Protein AF-A0A833LGD8-F1 (afdb_monomer_lite)

pLDDT: mean 76.52, std 18.6, range [45.78, 97.75]

Secondary structure (DSSP, 8-state):
--TTSSTTS---------------------SS----TT-EETTTTT--TT-SS--HHHHHHHHHHHHHHT-PEE--SS----

Foldseek 3Di:
DDPPVVVPDDDDDDDDDDDPPPDPPDDPPPPDPPPVVFAAELVVQVQDAPDPDACPVVVVVSVVVCVVVVHHHDDDDHHHHD

Structure (mmCIF, N/CA/C/O backbone):
data_AF-A0A833LGD8-F1
#
_entry.id   AF-A0A833LGD8-F1
#
loop_
_atom_site.group_PDB
_atom_site.id
_atom_site.type_symbol
_atom_site.label_atom_id
_atom_site.label_alt_id
_atom_site.label_comp_id
_atom_site.label_asym_id
_atom_site.label_entity_id
_atom_site.label_seq_id
_atom_site.pdbx_PDB_ins_code
_atom_site.Cartn_x
_atom_site.Cartn_y
_atom_site.Cartn_z
_atom_site.occupancy
_atom_site.B_iso_or_equiv
_atom_site.auth_seq_id
_atom_site.auth_comp_id
_atom_site.auth_asym_id
_atom_site.auth_atom_id
_atom_site.pdbx_PDB_model_num
ATOM 1 N N . MET A 1 1 ? -42.166 -29.717 -16.826 1.00 47.34 1 MET A N 1
ATOM 2 C CA . MET A 1 1 ? -41.927 -29.312 -15.422 1.00 47.34 1 MET A CA 1
ATOM 3 C C . MET A 1 1 ? -40.867 -28.223 -15.393 1.00 47.34 1 MET A C 1
ATOM 5 O O . MET A 1 1 ? -39.670 -28.507 -15.388 1.00 47.34 1 MET A O 1
ATOM 9 N N . ASP A 1 2 ? -41.325 -26.978 -15.439 1.00 57.38 2 ASP A N 1
ATOM 10 C CA . ASP A 1 2 ? -40.506 -25.778 -15.563 1.00 57.38 2 ASP A CA 1
ATOM 11 C C . ASP A 1 2 ? -39.839 -25.408 -14.240 1.00 57.38 2 ASP A C 1
ATOM 13 O O . ASP A 1 2 ? -40.396 -24.723 -13.386 1.00 57.38 2 ASP A O 1
ATOM 17 N N . ARG A 1 3 ? -38.581 -25.835 -14.106 1.00 65.94 3 ARG A N 1
ATOM 18 C CA . ARG A 1 3 ? -37.673 -25.529 -12.982 1.00 65.94 3 ARG A CA 1
ATOM 19 C C . ARG A 1 3 ? -37.500 -24.021 -12.742 1.00 65.94 3 ARG A C 1
ATOM 21 O O . ARG A 1 3 ? -37.067 -23.601 -11.677 1.00 65.94 3 ARG A O 1
ATOM 28 N N . ARG A 1 4 ? -37.845 -23.214 -13.748 1.00 60.88 4 ARG A N 1
ATOM 29 C CA . ARG A 1 4 ? -37.704 -21.755 -13.775 1.00 60.88 4 ARG A CA 1
ATOM 30 C C . ARG A 1 4 ? -38.813 -21.037 -13.005 1.00 60.88 4 ARG A C 1
ATOM 32 O O . ARG A 1 4 ? -38.555 -19.961 -12.489 1.00 60.88 4 ARG A O 1
ATOM 39 N N . ALA A 1 5 ? -39.994 -21.643 -12.862 1.00 61.66 5 ALA A N 1
ATOM 40 C CA . ALA A 1 5 ? -41.093 -21.058 -12.088 1.00 61.66 5 ALA A CA 1
ATOM 41 C C . ALA A 1 5 ? -40.877 -21.165 -10.565 1.00 61.66 5 ALA A C 1
ATOM 43 O O . ALA A 1 5 ? -41.485 -20.429 -9.793 1.00 61.66 5 ALA A O 1
ATOM 44 N N . PHE A 1 6 ? -39.993 -22.069 -10.130 1.00 61.84 6 PHE A N 1
ATOM 45 C CA . PHE A 1 6 ? -39.721 -22.310 -8.713 1.00 61.84 6 PHE A CA 1
ATOM 46 C C . PHE A 1 6 ? -38.743 -21.290 -8.101 1.00 61.84 6 PHE A C 1
ATOM 48 O O . PHE A 1 6 ? -38.801 -21.028 -6.907 1.00 61.84 6 PHE A O 1
ATOM 55 N N . LEU A 1 7 ? -37.874 -20.667 -8.907 1.00 62.34 7 LEU A N 1
ATOM 56 C CA . LEU A 1 7 ? -36.890 -19.678 -8.433 1.00 62.34 7 LEU A CA 1
ATOM 57 C C . LEU A 1 7 ? -37.424 -18.235 -8.381 1.00 62.34 7 LEU A C 1
ATOM 59 O O . LEU A 1 7 ? -36.719 -17.339 -7.930 1.00 62.34 7 LEU A O 1
ATOM 63 N N . SER A 1 8 ? -38.662 -17.992 -8.815 1.00 61.56 8 SER A N 1
ATOM 64 C CA . SER A 1 8 ? -39.279 -16.655 -8.846 1.00 61.56 8 SER A CA 1
ATOM 65 C C . SER A 1 8 ? -39.956 -16.226 -7.536 1.00 61.56 8 SER A C 1
ATOM 67 O O . SER A 1 8 ? -40.572 -15.165 -7.494 1.00 61.56 8 SER A O 1
ATOM 69 N N . GLY A 1 9 ? -39.857 -17.012 -6.462 1.00 62.72 9 GLY A N 1
ATOM 70 C CA . GLY A 1 9 ? -40.593 -16.760 -5.222 1.00 62.72 9 GLY A CA 1
ATOM 71 C C . GLY A 1 9 ? -39.723 -16.767 -3.973 1.00 62.72 9 GLY A C 1
ATOM 72 O O . GLY A 1 9 ? -39.831 -17.711 -3.206 1.00 62.72 9 GLY A O 1
ATOM 73 N N . ALA A 1 10 ? -38.887 -15.740 -3.773 1.00 62.97 10 ALA A N 1
ATOM 74 C CA . ALA A 1 10 ? -38.509 -15.215 -2.449 1.00 62.97 10 ALA A CA 1
ATOM 75 C C . ALA A 1 10 ? -37.402 -14.153 -2.570 1.00 62.97 10 ALA A C 1
ATOM 77 O O . ALA A 1 10 ? -36.223 -14.486 -2.548 1.00 62.97 10 ALA A O 1
ATOM 78 N N . PHE A 1 11 ? -37.764 -12.869 -2.603 1.00 61.25 11 PHE A N 1
ATOM 79 C CA . PHE A 1 11 ? -36.893 -11.839 -2.035 1.00 61.25 11 PHE A CA 1
ATOM 80 C C . PHE A 1 11 ? -37.724 -10.973 -1.097 1.00 61.25 11 PHE A C 1
ATOM 82 O O . PHE A 1 11 ? -38.671 -10.301 -1.499 1.00 61.25 11 PHE A O 1
ATOM 89 N N . GLY A 1 12 ? -37.416 -11.141 0.189 1.00 59.00 12 GLY A N 1
ATOM 90 C CA . GLY A 1 12 ? -38.130 -10.570 1.314 1.00 59.00 12 GLY A CA 1
ATOM 91 C C . GLY A 1 12 ? -37.972 -9.060 1.402 1.00 59.00 12 GLY A C 1
ATOM 92 O O . GLY A 1 12 ? -36.927 -8.489 1.097 1.00 59.00 12 GLY A O 1
ATOM 93 N N . ILE A 1 13 ? -39.048 -8.435 1.860 1.00 61.09 13 ILE A N 1
ATOM 94 C CA . ILE A 1 13 ? -39.115 -7.032 2.239 1.00 61.09 13 ILE A CA 1
ATOM 95 C C . ILE A 1 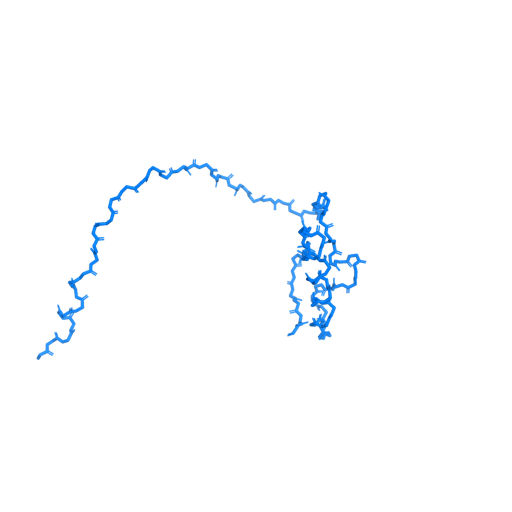13 ? -38.390 -6.898 3.583 1.00 61.09 13 ILE A C 1
ATOM 97 O O . ILE A 1 13 ? -38.916 -7.312 4.614 1.00 61.09 13 ILE A O 1
ATOM 101 N N . ALA A 1 14 ? -37.184 -6.332 3.570 1.00 56.38 14 ALA A N 1
ATOM 102 C CA . ALA A 1 14 ? -36.527 -5.819 4.766 1.00 56.38 14 ALA A CA 1
ATOM 103 C C . ALA A 1 14 ? -36.642 -4.293 4.74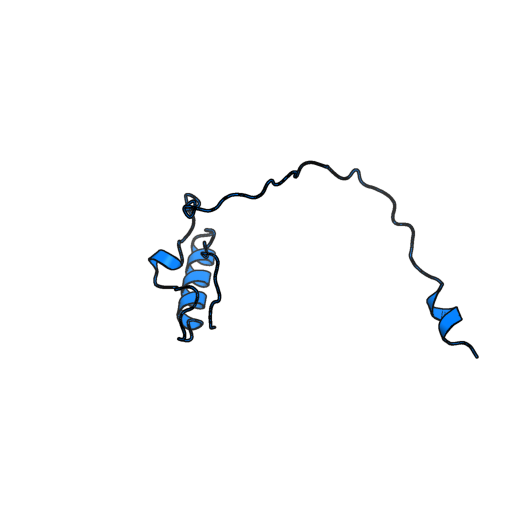1 1.00 56.38 14 ALA A C 1
ATOM 105 O O . ALA A 1 14 ? -35.980 -3.607 3.965 1.00 56.38 14 ALA A O 1
ATOM 106 N N . ALA A 1 15 ? -37.560 -3.781 5.552 1.00 56.62 15 ALA A N 1
ATOM 107 C CA . ALA A 1 15 ? -37.699 -2.363 5.820 1.00 56.62 15 ALA A CA 1
ATOM 108 C C . ALA A 1 15 ? -36.589 -1.873 6.775 1.00 56.62 15 ALA A C 1
ATOM 110 O O . ALA A 1 15 ? -36.114 -2.646 7.604 1.00 56.62 15 ALA A O 1
ATOM 111 N N . LEU A 1 16 ? -36.335 -0.555 6.712 1.00 55.31 16 LEU A N 1
ATOM 112 C CA . LEU A 1 16 ? -35.722 0.332 7.725 1.00 55.31 16 LEU A CA 1
ATOM 113 C C . LEU A 1 16 ? -34.190 0.506 7.685 1.00 55.31 16 LEU A C 1
ATOM 115 O O . LEU A 1 16 ? -33.473 -0.269 8.301 1.00 55.31 16 LEU A O 1
ATOM 119 N N . THR A 1 17 ? -33.722 1.612 7.086 1.00 58.66 17 THR A N 1
ATOM 120 C CA . THR A 1 17 ? -33.033 2.745 7.762 1.00 58.66 17 THR A CA 1
ATOM 121 C C . THR A 1 17 ? -32.767 3.894 6.763 1.00 58.66 17 THR A C 1
ATOM 123 O O . THR A 1 17 ? -32.660 3.644 5.561 1.00 58.66 17 THR A O 1
ATOM 126 N N . PRO A 1 18 ? -32.710 5.170 7.201 1.00 53.25 18 PRO A N 1
ATOM 127 C CA . PRO A 1 18 ? -32.337 6.286 6.333 1.00 53.25 18 PRO A CA 1
ATOM 128 C C . PRO A 1 18 ? -30.866 6.168 5.915 1.00 53.25 18 PRO A C 1
ATOM 130 O O . PRO A 1 18 ? -29.967 6.112 6.751 1.00 53.25 18 PRO A O 1
ATOM 133 N N . GLN A 1 19 ? -30.641 6.123 4.603 1.00 50.19 19 GLN A N 1
ATOM 134 C CA . GLN A 1 19 ? -29.324 6.169 3.986 1.00 50.19 19 GLN A CA 1
ATOM 135 C C . GLN A 1 19 ? -28.779 7.595 4.115 1.00 50.19 19 GLN A C 1
ATOM 137 O O . GLN A 1 19 ? -29.275 8.515 3.465 1.00 50.19 19 GLN A O 1
ATOM 142 N N . ASP A 1 20 ? -27.778 7.767 4.975 1.00 50.34 20 ASP A N 1
ATOM 143 C CA . ASP A 1 20 ? -26.987 8.989 5.091 1.00 50.34 20 ASP A CA 1
ATOM 144 C C . ASP A 1 20 ? -26.249 9.212 3.757 1.00 50.34 20 ASP A C 1
ATOM 146 O O . ASP A 1 20 ? -25.227 8.594 3.452 1.00 50.34 20 ASP A O 1
ATOM 150 N N . ALA A 1 21 ? -26.849 10.018 2.881 1.00 55.56 21 ALA A N 1
ATOM 151 C CA . ALA A 1 21 ? -26.285 10.392 1.592 1.00 55.56 21 ALA A CA 1
ATOM 152 C C . ALA A 1 21 ? -25.242 11.498 1.805 1.00 55.56 21 ALA A C 1
ATOM 154 O O . ALA A 1 21 ? -25.482 12.669 1.523 1.00 55.56 21 ALA A O 1
ATOM 155 N N . GLY A 1 22 ? -24.084 11.111 2.336 1.00 54.78 22 GLY A N 1
ATOM 156 C CA . GLY A 1 22 ? -22.994 12.019 2.676 1.00 54.78 22 GLY A CA 1
ATOM 157 C C . GLY A 1 22 ? -21.633 11.498 2.233 1.00 54.78 22 GLY A C 1
ATOM 158 O O . GLY A 1 22 ? -20.716 11.435 3.040 1.00 54.78 22 GLY A O 1
ATOM 159 N N . ALA A 1 23 ? -21.476 11.100 0.969 1.00 49.66 23 ALA A N 1
ATOM 160 C CA . ALA A 1 23 ? -20.151 10.809 0.421 1.00 49.66 23 ALA A CA 1
ATOM 161 C C . ALA A 1 23 ? -20.076 11.127 -1.076 1.00 49.66 23 ALA A C 1
ATOM 163 O O . ALA A 1 23 ? -19.892 10.249 -1.917 1.00 49.66 23 ALA A O 1
ATOM 164 N N . THR A 1 24 ? -20.180 12.410 -1.422 1.00 51.25 24 THR A N 1
ATOM 165 C CA . THR A 1 24 ? -19.700 12.904 -2.719 1.00 51.25 24 THR A CA 1
ATOM 166 C C . THR A 1 24 ? -18.170 12.954 -2.676 1.00 51.25 24 THR A C 1
ATOM 168 O O . THR A 1 24 ? -17.567 14.012 -2.516 1.00 51.25 24 THR A O 1
ATOM 171 N N . GLY A 1 25 ? -17.531 11.786 -2.750 1.00 45.78 25 GLY A N 1
ATOM 172 C CA . GLY A 1 25 ? -16.089 11.669 -2.948 1.00 45.78 25 GLY A CA 1
ATOM 173 C C . GLY A 1 25 ? -15.743 12.050 -4.384 1.00 45.78 25 GLY A C 1
ATOM 174 O O . GLY A 1 25 ? -15.795 11.209 -5.277 1.00 45.78 25 GLY A O 1
ATOM 175 N N . GLY A 1 26 ? -15.436 13.328 -4.618 1.00 47.78 26 GLY A N 1
ATOM 176 C CA . GLY A 1 26 ? -14.815 13.768 -5.868 1.00 47.78 26 GLY A CA 1
ATOM 177 C C . GLY A 1 26 ? -13.453 13.084 -6.072 1.00 47.78 26 GLY A C 1
ATOM 178 O O . GLY A 1 26 ? -12.835 12.671 -5.088 1.00 47.78 26 GLY A O 1
ATOM 179 N N . PRO A 1 27 ? -12.976 12.935 -7.322 1.00 47.84 27 PRO A N 1
ATOM 180 C CA . PRO A 1 27 ? -11.733 12.230 -7.611 1.00 47.84 27 PRO A CA 1
ATOM 181 C C . PRO A 1 27 ? -10.567 12.954 -6.935 1.00 47.84 27 PRO A C 1
ATOM 183 O O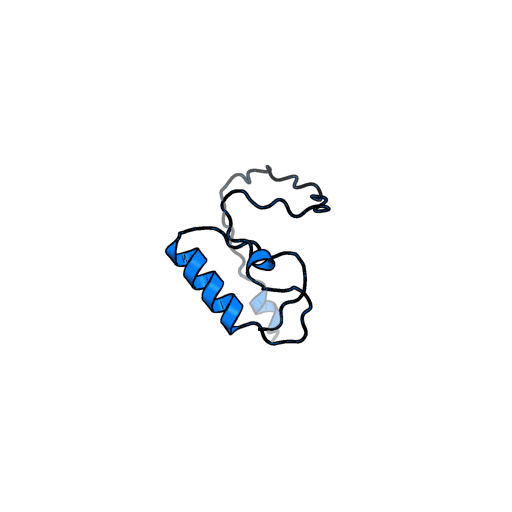 . PRO A 1 27 ? -10.191 14.055 -7.332 1.00 47.84 27 PRO A O 1
ATOM 186 N N . ALA A 1 28 ? -10.015 12.347 -5.888 1.00 55.78 28 ALA A N 1
ATOM 187 C CA . ALA A 1 28 ? -8.798 12.829 -5.265 1.00 55.78 28 ALA A CA 1
ATOM 188 C C . ALA A 1 28 ? -7.659 12.687 -6.284 1.00 55.78 28 ALA A C 1
ATOM 190 O O . ALA A 1 28 ? -7.264 11.584 -6.659 1.00 55.78 28 ALA A O 1
ATOM 191 N N . THR A 1 29 ? -7.168 13.819 -6.777 1.00 48.47 29 THR A N 1
ATOM 192 C CA . THR A 1 29 ? -5.936 13.902 -7.558 1.00 48.47 29 THR A CA 1
ATOM 193 C C . THR A 1 29 ? -4.772 13.631 -6.607 1.00 48.47 29 THR A C 1
ATOM 195 O O . THR A 1 29 ? -4.298 14.529 -5.914 1.00 48.47 29 THR A O 1
ATOM 198 N N . PHE A 1 30 ? -4.371 12.364 -6.504 1.00 53.47 30 PHE A N 1
ATOM 199 C CA . PHE A 1 30 ? -3.217 11.913 -5.725 1.00 53.47 30 PHE A CA 1
ATOM 200 C C . PHE A 1 30 ? -1.913 12.138 -6.519 1.00 53.47 30 PHE A C 1
ATOM 202 O O . PHE A 1 30 ? -1.229 11.179 -6.858 1.00 53.47 30 PHE A O 1
ATOM 209 N N . ASP A 1 31 ? -1.590 13.388 -6.870 1.00 53.47 31 ASP A N 1
ATOM 210 C CA . ASP A 1 31 ? -0.329 13.727 -7.570 1.00 53.47 31 ASP A CA 1
ATOM 211 C C . ASP A 1 31 ? 0.896 13.701 -6.637 1.00 53.47 31 ASP A C 1
ATOM 213 O O . ASP A 1 31 ? 2.033 13.549 -7.073 1.00 53.47 31 ASP A O 1
ATOM 217 N N . GLU A 1 32 ? 0.669 13.764 -5.328 1.00 55.59 32 GLU A N 1
ATOM 218 C CA . GLU A 1 32 ? 1.681 13.544 -4.302 1.00 55.59 32 GLU A CA 1
ATOM 219 C C . GLU A 1 32 ? 1.049 12.608 -3.270 1.00 55.59 32 GLU A C 1
ATOM 221 O O . GLU A 1 32 ? -0.082 12.881 -2.852 1.00 55.59 32 GLU A O 1
ATOM 226 N N . PRO A 1 33 ? 1.680 11.477 -2.891 1.00 56.97 33 PRO A N 1
ATOM 227 C CA . PRO A 1 33 ? 1.083 10.584 -1.914 1.00 56.97 33 PRO A CA 1
ATOM 228 C C . PRO A 1 33 ? 0.907 11.394 -0.629 1.00 56.97 33 PRO A C 1
ATOM 230 O O . PRO A 1 33 ? 1.914 11.814 -0.050 1.00 56.97 33 PRO A O 1
ATOM 233 N N . PRO A 1 34 ? -0.332 11.654 -0.165 1.00 56.53 34 PRO A N 1
ATOM 234 C CA . PRO A 1 34 ? -0.504 12.222 1.149 1.00 56.53 34 PRO A CA 1
ATOM 235 C C . PRO A 1 34 ? 0.044 11.153 2.080 1.00 56.53 34 PRO A C 1
ATOM 237 O O . PRO A 1 34 ? -0.593 10.119 2.270 1.00 56.53 34 PRO A O 1
ATOM 240 N N . ALA A 1 35 ? 1.256 11.351 2.598 1.00 58.91 35 ALA A N 1
ATOM 241 C CA . ALA A 1 35 ? 1.751 10.552 3.697 1.00 58.91 35 ALA A CA 1
ATOM 242 C C . ALA A 1 35 ? 0.705 10.731 4.795 1.00 58.91 35 ALA A C 1
ATOM 244 O O . ALA A 1 35 ? 0.629 11.788 5.430 1.00 58.91 35 ALA A O 1
ATOM 245 N N . LEU A 1 36 ? -0.193 9.749 4.913 1.00 69.06 36 LEU A N 1
ATOM 246 C CA . LEU A 1 36 ? -1.275 9.758 5.878 1.00 69.06 36 LEU A CA 1
ATOM 247 C C . LEU A 1 36 ? -0.571 9.881 7.218 1.00 69.06 36 LEU A C 1
ATOM 249 O O . LEU A 1 36 ? 0.180 8.999 7.619 1.00 69.06 36 LEU A O 1
ATOM 253 N N . ARG A 1 37 ? -0.668 11.052 7.845 1.00 71.75 37 ARG A N 1
ATOM 254 C CA . ARG A 1 37 ? 0.217 11.398 8.955 1.00 71.75 37 ARG A CA 1
ATOM 255 C C . ARG A 1 37 ? -0.005 10.369 10.072 1.00 71.75 37 ARG A C 1
ATOM 257 O O . ARG A 1 37 ? -1.101 10.287 10.612 1.00 71.75 37 ARG A O 1
ATOM 264 N N . GLY A 1 38 ? 1.014 9.561 10.370 1.00 77.62 38 GLY A N 1
ATOM 265 C CA . GLY A 1 38 ? 0.917 8.443 11.318 1.00 77.62 38 GLY A CA 1
ATOM 266 C C . GLY A 1 38 ? 0.826 7.045 10.693 1.00 77.62 38 GLY A C 1
ATOM 267 O O . GLY A 1 38 ? 0.971 6.070 11.426 1.00 77.62 38 GLY A O 1
ATOM 268 N N . SER A 1 39 ? 0.687 6.899 9.373 1.00 84.12 39 SER A N 1
ATOM 269 C CA . SER A 1 39 ? 0.791 5.600 8.701 1.00 84.12 39 SER A CA 1
ATOM 270 C C . SER A 1 39 ? 2.234 5.110 8.618 1.00 84.12 39 SER A C 1
ATOM 272 O O . SER A 1 39 ? 3.179 5.902 8.609 1.00 84.12 39 SER A O 1
ATOM 274 N N . ILE A 1 40 ? 2.405 3.798 8.532 1.00 87.12 40 ILE A N 1
ATOM 275 C CA . ILE A 1 40 ? 3.645 3.180 8.070 1.00 87.12 40 ILE A CA 1
ATOM 276 C C . ILE A 1 40 ? 3.643 3.280 6.545 1.00 87.12 40 ILE A C 1
ATOM 278 O O . ILE A 1 40 ? 2.720 2.792 5.901 1.00 87.12 40 ILE A O 1
ATOM 282 N N . ASP A 1 41 ? 4.641 3.939 5.964 1.00 89.88 41 ASP A N 1
ATOM 283 C CA . ASP A 1 41 ? 4.796 4.002 4.511 1.00 89.88 41 ASP A CA 1
ATOM 284 C C . ASP A 1 41 ? 5.559 2.766 4.018 1.00 89.88 41 ASP A C 1
ATOM 286 O O . ASP A 1 41 ? 6.753 2.603 4.292 1.00 89.88 41 ASP A O 1
ATOM 290 N N . ALA A 1 42 ? 4.867 1.888 3.287 1.00 90.12 42 ALA A N 1
ATOM 291 C CA . ALA A 1 42 ? 5.468 0.680 2.737 1.00 90.12 42 ALA A CA 1
ATOM 292 C C . ALA A 1 42 ? 6.564 1.005 1.706 1.00 90.12 42 ALA A C 1
ATOM 294 O O . ALA A 1 42 ? 7.578 0.306 1.632 1.00 90.12 42 ALA A O 1
ATOM 295 N N . ASN A 1 43 ? 6.410 2.116 0.981 1.00 90.44 43 ASN A N 1
ATOM 296 C CA . ASN A 1 43 ? 7.372 2.617 0.008 1.00 90.44 43 ASN A CA 1
ATOM 297 C C . ASN A 1 43 ? 8.705 2.923 0.708 1.00 90.44 43 ASN A C 1
ATOM 299 O O . ASN A 1 43 ? 9.757 2.411 0.315 1.00 90.44 43 ASN A O 1
ATOM 303 N N . ALA A 1 44 ? 8.666 3.691 1.798 1.00 88.25 44 ALA A N 1
ATOM 304 C CA . ALA A 1 44 ? 9.845 4.032 2.597 1.00 88.25 44 ALA A CA 1
ATOM 305 C C . ALA A 1 44 ? 10.563 2.802 3.189 1.00 88.25 44 ALA A C 1
ATOM 307 O O . ALA A 1 44 ? 11.751 2.871 3.498 1.00 88.25 44 ALA A O 1
ATOM 308 N N . ARG A 1 45 ? 9.865 1.666 3.316 1.00 88.44 45 ARG A N 1
ATOM 309 C CA . ARG A 1 45 ? 10.410 0.388 3.803 1.00 88.44 45 ARG A CA 1
ATOM 310 C C . ARG A 1 45 ? 10.862 -0.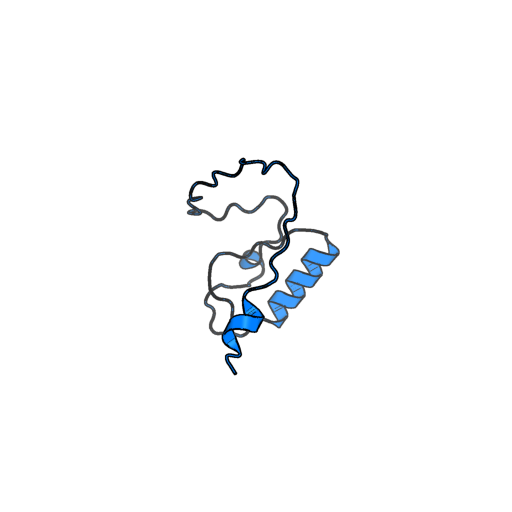566 2.693 1.00 88.44 45 ARG A C 1
ATOM 312 O O . ARG A 1 45 ? 11.205 -1.710 2.974 1.00 88.44 45 ARG A O 1
ATOM 319 N N . GLY A 1 46 ? 10.895 -0.096 1.447 1.00 90.56 46 GLY A N 1
ATOM 320 C CA . GLY A 1 46 ? 11.401 -0.856 0.305 1.00 90.56 46 GLY A CA 1
ATOM 321 C C . GLY A 1 46 ? 10.350 -1.691 -0.423 1.00 90.56 46 GLY A C 1
ATOM 322 O O . GLY A 1 46 ? 10.699 -2.321 -1.416 1.00 90.56 46 GLY A O 1
ATOM 323 N N . LEU A 1 47 ? 9.079 -1.664 -0.002 1.00 92.50 47 LEU A N 1
ATOM 324 C CA . LEU A 1 47 ? 7.997 -2.281 -0.767 1.00 92.50 47 LEU A CA 1
ATOM 325 C C . LEU A 1 47 ? 7.730 -1.418 -2.005 1.00 92.50 47 LEU A C 1
ATOM 327 O O . LEU A 1 47 ? 7.380 -0.242 -1.891 1.00 92.50 47 LEU A O 1
ATOM 331 N N . ARG A 1 48 ? 7.934 -1.977 -3.193 1.00 94.00 48 ARG A N 1
ATOM 332 C CA . ARG A 1 48 ? 7.860 -1.262 -4.467 1.00 94.00 48 ARG A CA 1
ATOM 333 C C . ARG A 1 48 ? 6.666 -1.743 -5.289 1.00 94.00 48 ARG A C 1
ATOM 335 O O . ARG A 1 48 ? 6.554 -2.950 -5.522 1.00 94.00 48 ARG A O 1
ATOM 342 N N . PRO A 1 49 ? 5.798 -0.834 -5.760 1.00 92.94 49 PRO A N 1
ATOM 343 C CA . PRO A 1 49 ? 4.836 -1.189 -6.791 1.00 92.94 49 PRO A CA 1
ATOM 344 C C . PRO A 1 49 ? 5.572 -1.583 -8.080 1.00 92.94 49 PRO A C 1
ATOM 346 O O . PRO A 1 49 ? 6.664 -1.093 -8.365 1.00 92.94 49 PRO A O 1
ATOM 349 N N . ASP A 1 50 ? 4.967 -2.495 -8.831 1.00 93.50 50 ASP A N 1
ATOM 350 C CA . ASP A 1 50 ? 5.386 -3.001 -10.140 1.00 93.50 50 ASP A CA 1
ATOM 351 C C . ASP A 1 50 ? 6.764 -3.683 -10.184 1.00 93.50 50 ASP A C 1
ATOM 353 O O . ASP A 1 50 ? 7.264 -4.004 -11.265 1.00 93.50 50 ASP A O 1
ATOM 357 N N . ALA A 1 51 ? 7.358 -3.974 -9.021 1.00 93.19 51 ALA A N 1
ATOM 358 C CA . ALA A 1 51 ? 8.574 -4.771 -8.952 1.00 93.19 51 ALA A CA 1
ATOM 359 C C . ALA A 1 51 ? 8.310 -6.212 -9.440 1.00 93.19 51 ALA A C 1
ATOM 361 O O . ALA A 1 51 ? 7.250 -6.779 -9.153 1.00 93.19 51 ALA A O 1
ATOM 362 N N . PRO A 1 52 ? 9.257 -6.814 -10.184 1.00 90.75 52 PRO A N 1
ATOM 363 C CA . PRO A 1 52 ? 9.120 -8.182 -10.677 1.00 90.75 52 PRO A CA 1
ATOM 364 C C . PRO A 1 52 ? 9.311 -9.229 -9.572 1.00 90.75 52 PRO A C 1
ATOM 366 O O . PRO A 1 52 ? 8.850 -10.358 -9.723 1.00 90.75 52 PRO A O 1
ATOM 369 N N . ASP A 1 53 ? 9.999 -8.858 -8.493 1.00 93.94 53 ASP A N 1
ATOM 370 C CA . ASP A 1 53 ? 10.332 -9.740 -7.382 1.00 93.94 53 ASP A CA 1
ATOM 371 C C . ASP A 1 53 ? 9.137 -9.990 -6.458 1.00 93.94 53 ASP A C 1
ATOM 373 O O . ASP A 1 53 ? 8.309 -9.108 -6.220 1.00 93.94 53 ASP A O 1
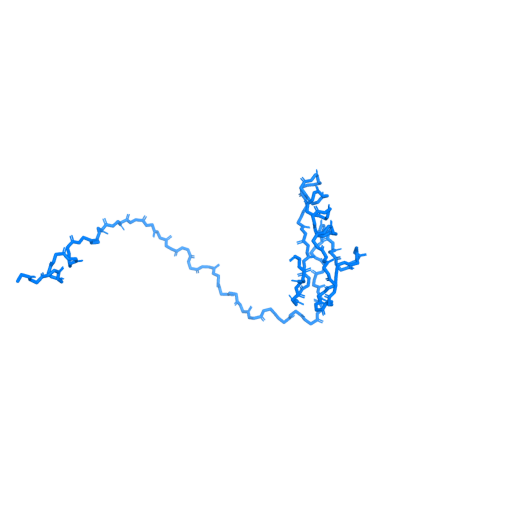ATOM 377 N N . ASP A 1 54 ? 9.097 -11.195 -5.890 1.00 94.62 54 ASP A N 1
ATOM 378 C CA . ASP A 1 54 ? 8.155 -11.562 -4.839 1.00 94.62 54 ASP A CA 1
ATOM 379 C C . ASP A 1 54 ? 8.499 -10.823 -3.533 1.00 94.62 54 ASP A C 1
ATOM 381 O O . ASP A 1 54 ? 9.580 -10.972 -2.952 1.00 94.62 54 ASP A O 1
ATOM 385 N N . GLN A 1 55 ? 7.544 -10.021 -3.069 1.00 95.81 55 GLN A N 1
ATOM 386 C CA . GLN A 1 55 ? 7.639 -9.183 -1.883 1.00 95.81 55 GLN A CA 1
ATOM 387 C C . GLN A 1 55 ? 6.787 -9.699 -0.710 1.00 95.81 55 GLN A C 1
ATOM 389 O O . GLN A 1 55 ? 6.625 -8.977 0.278 1.00 95.81 55 GLN A O 1
ATOM 394 N N . SER A 1 56 ? 6.284 -10.940 -0.754 1.00 96.06 56 SER A N 1
ATOM 395 C CA . SER A 1 56 ? 5.401 -11.523 0.271 1.00 96.06 56 SER A CA 1
ATOM 396 C C . SER A 1 56 ? 5.975 -11.412 1.681 1.00 96.06 56 SER A C 1
ATOM 398 O O . SER A 1 56 ? 5.298 -10.992 2.619 1.00 96.06 56 SER A O 1
ATOM 400 N N . ARG A 1 57 ? 7.265 -11.736 1.843 1.00 96.62 57 ARG A N 1
ATOM 401 C CA . ARG A 1 57 ? 7.944 -11.685 3.151 1.00 96.62 57 ARG A CA 1
ATOM 402 C C . ARG A 1 57 ? 8.030 -10.267 3.704 1.00 96.62 57 ARG A C 1
ATOM 404 O O . ARG A 1 57 ? 7.829 -10.067 4.899 1.00 96.62 57 ARG A O 1
ATOM 411 N N . LEU A 1 58 ? 8.328 -9.299 2.839 1.00 95.44 58 LEU A N 1
ATOM 412 C CA . LEU A 1 58 ? 8.436 -7.898 3.229 1.00 95.44 58 LEU A CA 1
ATOM 413 C C . LEU A 1 58 ? 7.058 -7.339 3.589 1.00 95.44 58 LEU A C 1
ATOM 415 O O . LEU A 1 58 ? 6.907 -6.7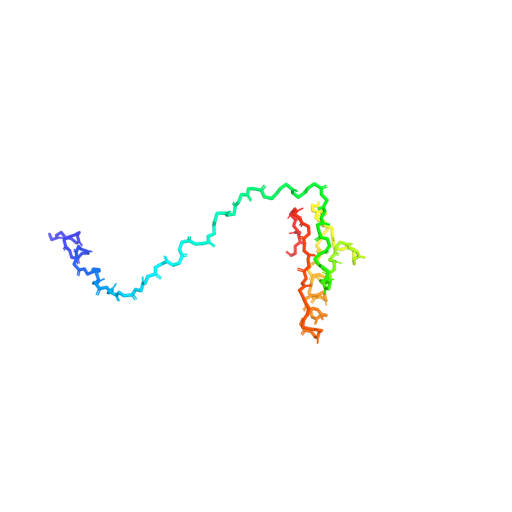27 4.644 1.00 95.44 58 LEU A O 1
ATOM 419 N N . LEU A 1 59 ? 6.042 -7.617 2.767 1.00 95.88 59 LEU A N 1
ATOM 420 C CA . LEU A 1 59 ? 4.668 -7.215 3.051 1.00 95.88 59 LEU A CA 1
ATOM 421 C C . LEU A 1 59 ? 4.179 -7.812 4.377 1.00 95.88 59 LEU A C 1
ATOM 423 O O . LEU A 1 59 ? 3.618 -7.096 5.204 1.00 95.88 59 LEU A O 1
ATOM 427 N N . GLN A 1 60 ? 4.440 -9.097 4.619 1.00 97.44 60 GLN A N 1
ATOM 428 C CA . GLN A 1 60 ? 4.049 -9.770 5.855 1.00 97.44 60 GLN A CA 1
ATOM 429 C C . GLN A 1 60 ? 4.700 -9.142 7.095 1.00 97.44 60 GLN A C 1
ATOM 431 O O . GLN A 1 60 ? 4.029 -8.998 8.119 1.00 97.44 60 GLN A O 1
ATOM 436 N N . ALA A 1 61 ? 5.975 -8.753 7.015 1.00 97.00 61 ALA A N 1
ATOM 437 C CA . ALA A 1 61 ? 6.666 -8.068 8.107 1.00 97.00 61 ALA A CA 1
ATOM 438 C C . ALA A 1 61 ? 6.054 -6.686 8.390 1.00 97.00 61 ALA A C 1
ATOM 440 O O . ALA A 1 61 ? 5.803 -6.345 9.545 1.00 97.00 61 ALA A O 1
ATOM 441 N N . LEU A 1 62 ? 5.731 -5.922 7.343 1.00 95.25 62 LEU A N 1
ATOM 442 C CA . LEU A 1 62 ? 5.093 -4.611 7.484 1.00 95.25 62 LEU A CA 1
ATOM 443 C C . LEU A 1 62 ? 3.676 -4.703 8.055 1.00 95.25 62 LEU A C 1
ATOM 445 O O . LEU A 1 62 ? 3.288 -3.863 8.862 1.00 95.25 62 LEU A O 1
ATOM 449 N N . LEU A 1 63 ? 2.913 -5.733 7.683 1.00 95.88 63 LEU A N 1
ATOM 450 C CA . LEU A 1 63 ? 1.594 -5.992 8.262 1.00 95.88 63 LEU A CA 1
ATOM 451 C C . LEU A 1 63 ? 1.683 -6.359 9.748 1.00 95.88 63 LEU A C 1
ATOM 453 O O . LEU A 1 63 ? 0.841 -5.923 10.530 1.00 95.88 63 LEU A O 1
ATOM 457 N N . GLN A 1 64 ? 2.700 -7.127 10.153 1.00 97.75 64 GLN A N 1
ATOM 458 C CA . GLN A 1 64 ? 2.938 -7.440 11.567 1.00 97.75 64 GLN A CA 1
ATOM 459 C C . GLN A 1 64 ? 3.299 -6.185 12.368 1.00 97.75 64 GLN A C 1
ATOM 461 O O . GLN A 1 64 ? 2.759 -5.988 13.454 1.00 97.75 64 GLN A O 1
ATOM 466 N N . GLU A 1 65 ? 4.154 -5.319 11.823 1.00 95.25 65 GLU A N 1
ATOM 467 C CA . GLU A 1 65 ? 4.512 -4.035 12.440 1.00 95.25 65 GLU A CA 1
ATOM 468 C C . GLU A 1 65 ? 3.288 -3.115 12.569 1.00 95.25 65 GLU A C 1
ATOM 470 O O . GLU A 1 65 ? 2.993 -2.612 13.653 1.00 95.25 65 GLU A O 1
ATOM 475 N N . ALA A 1 66 ? 2.512 -2.971 11.493 1.00 95.19 66 ALA A N 1
ATOM 476 C CA . ALA A 1 66 ? 1.276 -2.191 11.480 1.00 95.19 66 ALA A CA 1
ATOM 477 C C . ALA A 1 66 ? 0.261 -2.693 12.518 1.00 95.19 66 ALA A C 1
ATOM 479 O O . ALA A 1 66 ? -0.352 -1.894 13.229 1.00 95.19 66 ALA A O 1
ATOM 480 N N . ALA A 1 67 ? 0.119 -4.015 12.648 1.00 96.56 67 ALA A N 1
ATOM 481 C CA . ALA A 1 67 ? -0.752 -4.631 13.641 1.00 96.56 67 ALA A CA 1
ATOM 482 C C . ALA A 1 67 ? -0.254 -4.404 15.077 1.00 96.56 67 ALA A C 1
ATOM 484 O O . ALA A 1 67 ? -1.061 -4.095 15.955 1.00 96.56 67 ALA A O 1
ATOM 485 N N . ALA A 1 68 ? 1.056 -4.522 15.315 1.00 96.94 68 ALA A N 1
ATOM 486 C CA . ALA A 1 68 ? 1.662 -4.326 16.630 1.00 96.94 68 ALA A CA 1
ATOM 487 C C . ALA A 1 68 ? 1.535 -2.876 17.119 1.00 96.94 68 ALA A C 1
ATOM 489 O O . ALA A 1 68 ? 1.246 -2.640 18.290 1.00 96.94 68 ALA A O 1
ATOM 490 N N . GLU A 1 69 ? 1.710 -1.908 16.220 1.00 94.25 69 GLU A N 1
ATOM 491 C CA . GLU A 1 69 ? 1.626 -0.483 16.549 1.00 94.25 69 GLU A CA 1
ATOM 492 C C . GLU A 1 69 ? 0.201 0.080 16.440 1.00 94.25 69 GLU A C 1
ATOM 494 O O . GLU A 1 69 ? -0.032 1.233 16.796 1.00 94.25 69 GLU A O 1
ATOM 499 N N . ASN A 1 70 ? -0.758 -0.721 15.963 1.00 93.88 70 ASN A N 1
ATOM 500 C CA . ASN A 1 70 ? -2.123 -0.294 15.649 1.00 93.88 70 ASN A CA 1
ATOM 501 C C . ASN A 1 70 ? -2.152 0.919 14.697 1.00 93.88 70 ASN A C 1
ATOM 503 O O . ASN A 1 70 ? -2.921 1.867 14.864 1.00 93.88 70 ASN A O 1
ATOM 507 N N . ARG A 1 71 ? -1.265 0.901 13.696 1.00 93.56 71 ARG A N 1
ATOM 508 C CA . ARG A 1 71 ? -1.080 1.992 12.734 1.00 93.56 71 ARG A CA 1
ATOM 509 C C . ARG A 1 71 ? -1.482 1.551 11.331 1.00 93.56 71 ARG A C 1
ATOM 511 O O . ARG A 1 71 ? -1.222 0.411 10.953 1.00 93.56 71 ARG A O 1
ATOM 518 N N . PRO A 1 72 ? -2.077 2.442 10.523 1.00 92.38 72 PRO A N 1
ATOM 519 C CA . PRO A 1 72 ? -2.402 2.116 9.142 1.00 92.38 72 PRO A CA 1
ATOM 520 C C . PRO A 1 72 ? -1.126 1.894 8.319 1.00 92.38 72 PRO A C 1
ATOM 522 O O . PRO A 1 72 ? -0.146 2.621 8.483 1.00 92.38 72 PRO A O 1
ATOM 525 N N . LEU A 1 73 ? -1.149 0.919 7.409 1.00 92.75 73 LEU A N 1
ATOM 526 C CA . LEU A 1 73 ? -0.101 0.695 6.411 1.00 92.75 73 LEU A CA 1
ATOM 527 C C . LEU A 1 73 ? -0.520 1.362 5.094 1.00 92.75 73 LEU A C 1
ATOM 529 O O . LEU A 1 73 ? -1.558 1.022 4.529 1.00 92.75 73 LEU A O 1
ATOM 533 N N . PHE A 1 74 ? 0.271 2.319 4.615 1.00 92.88 74 PHE A N 1
ATOM 534 C CA . PHE A 1 74 ? 0.049 2.996 3.341 1.00 92.88 74 PHE A CA 1
ATOM 535 C C . PHE A 1 74 ? 0.750 2.244 2.207 1.00 92.88 74 PHE A C 1
ATOM 537 O O . PHE A 1 74 ? 1.963 2.024 2.258 1.00 92.88 74 PHE A O 1
ATOM 544 N N . LEU A 1 75 ? -0.023 1.876 1.182 1.00 92.19 75 LEU A N 1
ATOM 545 C CA . LEU A 1 75 ? 0.477 1.322 -0.073 1.00 92.19 75 LEU A CA 1
ATOM 546 C C . LEU A 1 75 ? 0.217 2.334 -1.195 1.00 92.19 75 LEU A C 1
ATOM 548 O O . LEU A 1 75 ? -0.945 2.669 -1.447 1.00 92.19 75 LEU A O 1
ATOM 552 N N . PRO A 1 76 ? 1.267 2.803 -1.887 1.00 90.06 76 PRO A N 1
ATOM 553 C CA . PRO A 1 76 ? 1.108 3.506 -3.149 1.00 90.06 76 PRO A CA 1
ATOM 554 C C . PRO A 1 76 ? 0.308 2.681 -4.172 1.00 90.06 76 PRO A C 1
ATOM 556 O O . PRO A 1 76 ? 0.345 1.448 -4.141 1.00 90.06 76 PRO A O 1
ATOM 559 N N . PRO A 1 77 ? -0.401 3.334 -5.106 1.00 90.81 77 PRO A N 1
ATOM 560 C CA . PRO A 1 77 ? -1.056 2.627 -6.199 1.00 90.81 77 PRO A CA 1
ATOM 561 C C . PRO A 1 77 ? -0.025 1.883 -7.064 1.00 90.81 77 PRO A C 1
ATOM 563 O O . PRO A 1 77 ? 1.039 2.417 -7.371 1.00 90.81 77 PRO A O 1
ATOM 566 N N . GLY A 1 78 ? -0.363 0.659 -7.474 1.00 92.00 78 GLY A N 1
ATOM 567 C CA . GLY A 1 78 ? 0.457 -0.176 -8.354 1.00 92.00 78 GLY A CA 1
ATOM 568 C C . GLY A 1 78 ? 0.240 -1.668 -8.108 1.00 92.00 78 GLY A C 1
ATOM 569 O O . GLY A 1 78 ? -0.553 -2.060 -7.246 1.00 92.00 78 GLY A O 1
ATOM 570 N N . ARG A 1 79 ? 0.920 -2.522 -8.880 1.00 94.50 79 ARG A N 1
ATOM 571 C CA . ARG A 1 79 ? 0.807 -3.981 -8.741 1.00 94.50 79 ARG A CA 1
ATOM 572 C C . ARG A 1 79 ? 1.915 -4.525 -7.849 1.00 94.50 79 ARG A C 1
ATOM 574 O O . ARG A 1 79 ? 3.086 -4.321 -8.129 1.00 94.50 79 ARG A O 1
ATOM 581 N N . TYR A 1 80 ? 1.559 -5.289 -6.828 1.00 93.31 80 TYR A N 1
ATOM 582 C CA . TYR A 1 80 ? 2.528 -5.960 -5.962 1.00 93.31 80 TYR A CA 1
ATOM 583 C C . TYR A 1 80 ? 2.533 -7.456 -6.264 1.00 93.31 80 TYR A C 1
ATOM 585 O O . TYR A 1 80 ? 1.470 -8.067 -6.372 1.00 93.31 80 TYR A O 1
ATOM 593 N N . VAL A 1 81 ? 3.721 -8.032 -6.430 1.00 94.81 81 VAL A N 1
ATOM 594 C CA . VAL A 1 81 ? 3.904 -9.481 -6.547 1.00 94.81 81 VAL A CA 1
ATOM 595 C C . VAL A 1 81 ? 4.187 -10.016 -5.148 1.00 94.81 81 VAL A C 1
ATOM 597 O O . VAL A 1 81 ? 5.131 -9.565 -4.499 1.00 94.81 81 VAL A O 1
ATOM 600 N N . VAL A 1 82 ? 3.327 -10.915 -4.677 1.00 88.81 82 VAL A N 1
ATOM 601 C CA . VAL A 1 82 ? 3.356 -11.551 -3.353 1.00 88.81 82 VAL A CA 1
ATOM 602 C C . VAL A 1 82 ? 2.924 -13.004 -3.477 1.00 88.81 82 VAL A C 1
ATOM 604 O O . VAL A 1 82 ? 2.190 -13.313 -4.444 1.00 88.81 82 VAL A O 1
#

Radius of gyration: 22.04 Å; chains: 1; bounding box: 53×43×32 Å

Sequence (82 aa):
MDRRAFLSGAFGIAALTPQDAGATGGPATFDEPPALRGSIDANARGLRPDAPDDQSRLLQALLQEAAAENRPLFLPPGRYVV